Protein AF-A0A6A9TA95-F1 (afdb_monomer_lite)

Secondary structure (DSSP, 8-state):
-------S-SSS-S-SSHHHHHT--HHHHTTTHHHHHHHHHHHHHHHHHTTSS-HHHHHHHHHHHHT-

Sequence (68 aa):
MTDDPGTAVRRDRFSGGPAREFLSSLAADAAIFEADLAVDRAHTVMLAEQGIVDDAVAGEILAALDDV

Radius of gyration: 20.06 Å; chains: 1; bounding box: 46×30×51 Å

pLDDT: mean 84.57, std 18.64, range [40.28, 98.88]

Foldseek 3Di:
DDPDVPDPDDDDDPDDDPSCVVPDCVVVCVVCVVVVLVVVLVVLVVCCVVVVDPPVVSVVVNVVSVVD

Structure (mmCIF, N/CA/C/O backbone):
data_AF-A0A6A9TA95-F1
#
_entry.id   AF-A0A6A9TA95-F1
#
loop_
_atom_site.group_PDB
_atom_site.id
_atom_site.type_symbol
_atom_site.label_atom_id
_atom_site.label_alt_id
_atom_site.label_comp_id
_atom_site.label_asym_id
_atom_site.label_entity_id
_atom_site.label_seq_id
_atom_site.pdbx_PDB_ins_code
_atom_site.Cartn_x
_atom_site.Cartn_y
_atom_site.Cartn_z
_atom_site.occupancy
_atom_site.B_iso_or_equiv
_atom_site.auth_seq_id
_atom_site.auth_comp_id
_atom_site.auth_asym_id
_atom_site.auth_atom_id
_atom_site.pdbx_PDB_model_num
ATOM 1 N N . MET A 1 1 ? 33.948 15.057 -34.892 1.00 40.75 1 MET A N 1
ATOM 2 C CA . MET A 1 1 ? 32.988 14.696 -33.835 1.00 40.75 1 MET A CA 1
ATOM 3 C C . MET A 1 1 ? 33.811 14.036 -32.753 1.00 40.75 1 MET A C 1
ATOM 5 O O . MET A 1 1 ? 34.159 12.873 -32.881 1.00 40.75 1 MET A O 1
ATOM 9 N N . THR A 1 2 ? 34.315 14.846 -31.833 1.00 40.28 2 THR A N 1
ATOM 10 C CA . THR A 1 2 ? 35.198 14.393 -30.760 1.00 40.28 2 THR A CA 1
ATOM 11 C C . THR A 1 2 ? 34.281 13.945 -29.629 1.00 40.28 2 THR A C 1
AT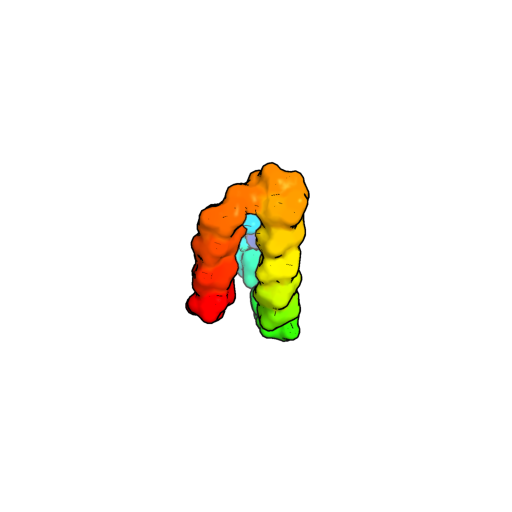OM 13 O O . THR A 1 2 ? 33.623 14.791 -29.030 1.00 40.28 2 THR A O 1
ATOM 16 N N . ASP A 1 3 ? 34.170 12.633 -29.421 1.00 51.59 3 ASP A N 1
ATOM 17 C CA . ASP A 1 3 ? 33.577 12.061 -28.21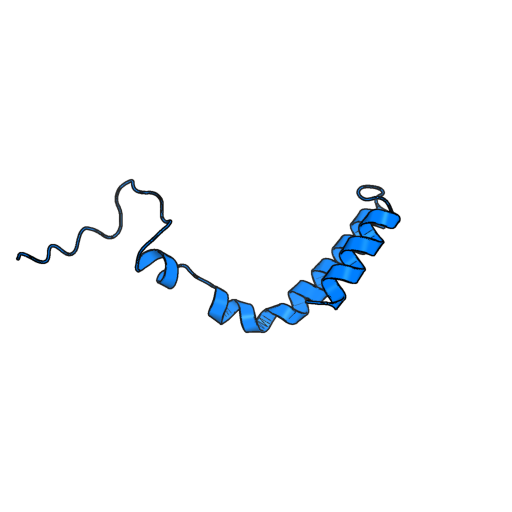0 1.00 51.59 3 ASP A CA 1
ATOM 18 C C . ASP A 1 3 ? 34.490 12.433 -27.041 1.00 51.59 3 ASP A C 1
ATOM 20 O O . ASP A 1 3 ? 35.540 11.825 -26.835 1.00 51.59 3 ASP A O 1
ATOM 24 N N . ASP A 1 4 ? 34.125 13.490 -26.325 1.00 51.09 4 ASP A N 1
ATOM 25 C CA . ASP A 1 4 ? 34.673 13.763 -25.005 1.00 51.09 4 ASP A CA 1
ATOM 26 C C . ASP A 1 4 ? 33.808 12.990 -23.997 1.00 51.09 4 ASP A C 1
ATOM 28 O O . ASP A 1 4 ? 32.623 13.317 -23.856 1.00 51.09 4 ASP A O 1
ATOM 32 N N . PRO A 1 5 ? 34.324 11.940 -23.326 1.00 54.19 5 PRO A N 1
ATOM 33 C CA . PRO A 1 5 ? 33.600 11.259 -22.265 1.00 54.19 5 PRO A CA 1
ATOM 34 C C . PRO A 1 5 ? 33.589 12.192 -21.051 1.00 54.19 5 PRO A C 1
A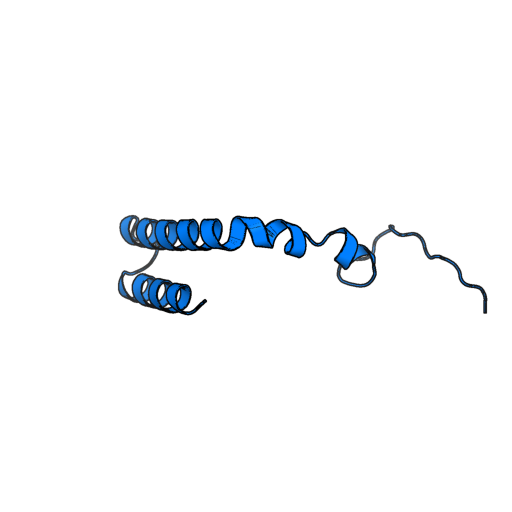TOM 36 O O . PRO A 1 5 ? 34.408 12.073 -20.138 1.00 54.19 5 PRO A O 1
ATOM 39 N N . GLY A 1 6 ? 32.686 13.174 -21.091 1.00 50.19 6 GLY A N 1
ATOM 40 C CA . GLY A 1 6 ? 32.523 14.193 -20.067 1.00 50.19 6 GLY A CA 1
ATOM 41 C C . GLY A 1 6 ? 32.515 13.561 -18.678 1.00 50.19 6 GLY A C 1
ATOM 42 O O . GLY A 1 6 ? 31.781 12.609 -18.416 1.00 50.19 6 GLY A O 1
ATOM 43 N N . THR A 1 7 ? 33.392 14.078 -17.817 1.00 49.50 7 THR A N 1
ATOM 44 C CA . THR A 1 7 ? 33.616 13.634 -16.436 1.00 49.50 7 THR A CA 1
ATOM 45 C C . THR A 1 7 ? 32.319 13.243 -15.723 1.00 49.50 7 THR A C 1
ATOM 47 O O . THR A 1 7 ? 31.379 14.032 -15.640 1.00 49.50 7 THR A O 1
ATOM 50 N N . ALA A 1 8 ? 32.291 12.034 -15.153 1.00 56.25 8 ALA A N 1
ATOM 51 C CA . ALA A 1 8 ? 31.121 11.483 -14.471 1.00 56.25 8 ALA A CA 1
ATOM 52 C C . ALA A 1 8 ? 30.638 12.338 -13.288 1.00 56.25 8 ALA A C 1
ATOM 54 O O . ALA A 1 8 ? 29.504 12.172 -12.846 1.00 56.25 8 ALA A O 1
ATOM 55 N N . VAL A 1 9 ? 31.472 13.235 -12.746 1.00 61.03 9 VAL A N 1
ATOM 56 C CA . VAL A 1 9 ? 31.091 14.061 -11.598 1.00 61.03 9 VAL A CA 1
ATOM 57 C C . VAL A 1 9 ? 31.913 15.348 -11.555 1.00 61.03 9 VAL A C 1
ATOM 59 O O . VAL A 1 9 ? 33.081 15.294 -11.180 1.00 61.03 9 VAL A O 1
ATOM 62 N N . ARG A 1 10 ? 31.287 16.511 -11.814 1.00 54.91 10 ARG A N 1
ATOM 63 C CA . ARG A 1 10 ? 31.399 17.724 -10.967 1.00 54.91 10 ARG A CA 1
ATOM 64 C C . ARG A 1 10 ? 30.176 18.641 -11.133 1.00 54.91 10 ARG A C 1
ATOM 66 O O . ARG A 1 10 ? 29.996 19.248 -12.177 1.00 54.91 10 ARG A O 1
ATOM 73 N N . ARG A 1 11 ? 29.445 18.827 -10.024 1.00 54.06 11 ARG A N 1
ATOM 74 C CA . ARG A 1 11 ? 28.426 19.867 -9.740 1.00 54.06 11 ARG A CA 1
ATOM 75 C C . ARG A 1 11 ? 27.034 19.791 -10.392 1.00 54.06 11 ARG A C 1
ATOM 77 O O . ARG A 1 11 ? 26.204 20.604 -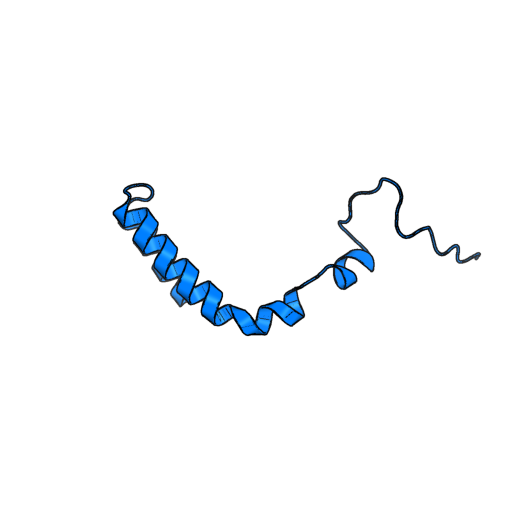9.993 1.00 54.06 11 ARG A O 1
ATOM 84 N N . ASP A 1 12 ? 26.720 18.814 -11.240 1.00 57.88 12 ASP A N 1
ATOM 85 C CA . ASP A 1 12 ? 25.340 18.611 -11.722 1.00 57.88 12 ASP A CA 1
ATOM 86 C C . ASP A 1 12 ? 24.517 17.660 -10.836 1.00 57.88 12 ASP A C 1
ATOM 88 O O . ASP A 1 12 ? 25.057 16.769 -10.177 1.00 57.88 12 ASP A O 1
ATOM 92 N N . ARG A 1 13 ? 23.189 17.864 -10.788 1.00 59.62 13 ARG A N 1
ATOM 93 C CA . ARG A 1 13 ? 22.273 16.960 -10.072 1.00 59.62 13 ARG A CA 1
ATOM 94 C C . ARG A 1 13 ? 22.190 15.621 -10.813 1.00 59.62 13 ARG A C 1
ATOM 96 O O . ARG A 1 13 ? 21.905 15.591 -12.006 1.00 59.62 13 ARG A O 1
ATOM 103 N N . PHE A 1 14 ? 22.369 14.521 -10.082 1.00 56.78 14 PHE A N 1
ATOM 104 C CA . PHE A 1 14 ? 22.234 13.140 -10.561 1.00 56.78 14 PHE A CA 1
ATOM 105 C C . PHE A 1 14 ? 20.775 12.780 -10.880 1.00 56.78 14 PHE A C 1
ATOM 107 O O . PHE A 1 14 ? 20.136 12.038 -10.141 1.00 56.78 14 PHE A O 1
ATOM 114 N N . SER A 1 15 ? 20.203 13.331 -11.947 1.00 58.69 15 SER A N 1
ATOM 115 C CA . SER A 1 15 ? 18.809 13.051 -12.322 1.00 58.69 15 SER A CA 1
ATOM 116 C C . SER A 1 15 ? 18.641 12.387 -13.691 1.00 58.69 15 SER A C 1
ATOM 118 O O . SER A 1 15 ? 17.533 11.949 -14.006 1.00 58.69 15 SER A O 1
ATOM 120 N N . GLY A 1 16 ? 19.711 12.233 -14.481 1.00 63.47 16 GLY A N 1
ATOM 121 C CA . GLY A 1 16 ? 19.646 11.633 -15.818 1.00 63.47 16 GLY A CA 1
ATOM 122 C C . GLY A 1 16 ? 20.943 10.967 -16.281 1.00 63.47 16 GLY A C 1
ATOM 123 O O . GLY A 1 16 ? 22.000 11.138 -15.677 1.00 63.47 16 GLY A O 1
ATOM 124 N N . GLY A 1 17 ? 20.845 10.206 -17.374 1.00 68.94 17 GLY A N 1
ATOM 125 C CA . GLY A 1 17 ? 21.976 9.528 -18.013 1.00 68.94 17 GLY A CA 1
ATOM 126 C C . GLY A 1 17 ? 22.431 8.233 -17.316 1.00 68.94 17 GLY A C 1
ATOM 127 O O . GLY A 1 17 ? 21.782 7.777 -16.373 1.00 68.94 17 GLY A O 1
ATOM 128 N N . PRO A 1 18 ? 23.556 7.638 -17.758 1.00 71.75 18 PRO A N 1
ATOM 129 C CA . PRO A 1 18 ? 24.040 6.324 -17.304 1.00 71.75 18 PRO A CA 1
ATOM 130 C C . PRO A 1 18 ? 24.271 6.216 -15.790 1.00 71.75 18 PRO A C 1
ATOM 132 O O . PRO A 1 18 ? 24.165 5.140 -15.209 1.00 71.75 18 PRO A O 1
ATOM 135 N N . ALA A 1 19 ? 24.535 7.346 -15.125 1.00 75.19 19 ALA A N 1
ATOM 136 C CA . ALA A 1 19 ? 24.684 7.400 -13.675 1.00 75.19 19 ALA A CA 1
ATOM 137 C C . ALA A 1 19 ? 23.392 7.019 -12.928 1.00 75.19 19 ALA A C 1
ATOM 139 O O . ALA A 1 19 ? 23.468 6.465 -11.837 1.00 75.19 19 ALA A O 1
ATOM 140 N N . ARG A 1 20 ? 22.208 7.276 -13.505 1.00 75.38 20 ARG A N 1
ATOM 141 C CA . ARG A 1 20 ? 20.922 6.906 -12.893 1.00 75.38 20 ARG A CA 1
ATOM 142 C C . ARG A 1 20 ? 20.730 5.393 -12.852 1.00 75.38 20 ARG A C 1
ATOM 144 O O . ARG A 1 20 ? 20.238 4.883 -11.856 1.00 75.38 20 ARG A O 1
ATOM 151 N N . GLU A 1 21 ? 21.100 4.700 -13.924 1.00 79.38 21 GLU A N 1
ATOM 152 C CA . GLU A 1 21 ? 21.013 3.240 -13.992 1.00 79.38 21 GLU A CA 1
ATOM 153 C C . GLU A 1 21 ? 22.019 2.597 -13.037 1.00 79.38 21 GLU A C 1
ATOM 155 O O . GLU A 1 21 ? 21.644 1.741 -12.245 1.00 79.38 21 GLU A O 1
ATOM 1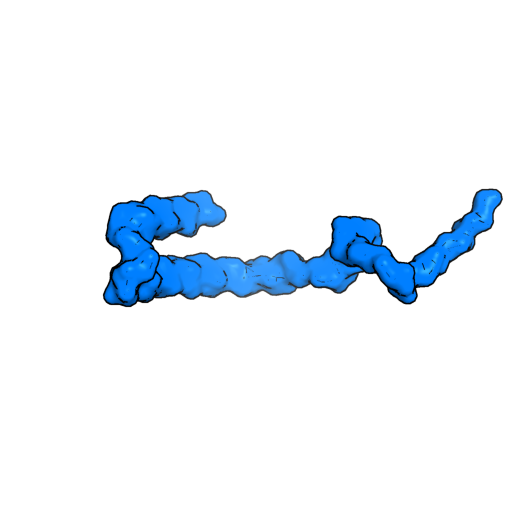60 N N . PHE A 1 22 ? 23.261 3.094 -13.020 1.00 82.19 22 PHE A N 1
ATOM 161 C CA . PHE A 1 22 ? 24.297 2.619 -12.098 1.00 82.19 22 PHE A CA 1
ATOM 162 C C . PHE A 1 22 ? 23.916 2.775 -10.615 1.00 82.19 22 PHE A C 1
ATOM 164 O O . PHE A 1 22 ? 24.285 1.944 -9.793 1.00 82.19 22 PHE A O 1
ATOM 171 N N . LEU A 1 23 ? 23.189 3.840 -10.265 1.00 83.75 23 LEU A N 1
ATOM 172 C CA . LEU A 1 23 ? 22.728 4.100 -8.898 1.00 83.75 23 LEU A CA 1
ATOM 173 C C . LEU A 1 23 ? 21.371 3.457 -8.573 1.00 83.75 23 LEU A C 1
ATOM 175 O O . LEU A 1 23 ? 20.920 3.557 -7.434 1.00 83.75 23 LEU A O 1
ATOM 179 N N . SER A 1 24 ? 20.690 2.848 -9.546 1.00 85.44 24 SER A N 1
ATOM 180 C CA . SER A 1 24 ? 19.367 2.270 -9.323 1.00 85.44 24 SER A CA 1
ATOM 181 C C . SER A 1 24 ? 19.466 0.929 -8.601 1.00 85.44 24 SER A C 1
ATOM 183 O O . SER A 1 24 ? 20.160 0.021 -9.049 1.00 85.44 24 SER A O 1
ATOM 185 N N . SER A 1 25 ? 18.714 0.784 -7.511 1.00 89.56 25 SER A N 1
ATOM 186 C CA . SER A 1 25 ? 18.564 -0.472 -6.770 1.00 89.56 25 SER A CA 1
ATOM 187 C C . SER A 1 25 ? 17.377 -1.319 -7.234 1.00 89.56 25 SER A C 1
ATOM 189 O O . SER A 1 25 ? 17.247 -2.448 -6.787 1.00 89.56 25 SER A O 1
ATOM 191 N N . LEU A 1 26 ? 16.551 -0.849 -8.178 1.00 88.56 26 LEU A N 1
ATOM 192 C CA . LEU A 1 26 ? 15.272 -1.487 -8.534 1.00 88.56 26 LEU A CA 1
ATOM 193 C C . LEU A 1 26 ? 15.377 -2.986 -8.855 1.00 88.56 26 LEU A C 1
ATOM 195 O O . LEU A 1 26 ? 14.532 -3.770 -8.435 1.00 88.56 26 LEU A O 1
ATOM 199 N N . ALA A 1 27 ? 16.413 -3.399 -9.591 1.00 88.19 27 ALA A N 1
ATOM 200 C CA . ALA A 1 27 ? 16.618 -4.811 -9.917 1.00 88.19 27 ALA A CA 1
ATOM 201 C C . ALA A 1 27 ? 16.972 -5.660 -8.682 1.00 88.19 27 ALA A C 1
ATOM 203 O O . ALA A 1 27 ? 16.626 -6.838 -8.630 1.00 88.19 27 ALA A O 1
ATOM 204 N N . ALA A 1 28 ? 17.660 -5.072 -7.701 1.00 88.31 28 ALA A N 1
ATOM 205 C CA . ALA A 1 28 ? 17.970 -5.719 -6.432 1.00 88.31 28 ALA A CA 1
ATOM 206 C C . ALA A 1 28 ? 16.754 -5.724 -5.488 1.00 88.31 28 ALA A C 1
ATOM 208 O O . ALA A 1 28 ? 16.506 -6.727 -4.819 1.00 88.31 28 ALA A O 1
ATOM 209 N N . ASP A 1 29 ? 15.968 -4.647 -5.489 1.00 94.81 29 ASP A N 1
ATOM 210 C CA . ASP A 1 29 ? 14.834 -4.457 -4.579 1.00 94.81 29 ASP A CA 1
ATOM 211 C C . ASP A 1 29 ? 13.645 -5.375 -4.913 1.00 94.81 29 ASP A C 1
ATOM 213 O O . ASP A 1 29 ? 12.823 -5.678 -4.052 1.00 94.81 29 ASP A O 1
ATOM 217 N N . ALA A 1 30 ? 13.584 -5.924 -6.132 1.00 94.38 30 ALA A N 1
ATOM 218 C CA . ALA A 1 30 ? 12.562 -6.901 -6.518 1.00 94.38 30 ALA A CA 1
ATOM 219 C C . ALA A 1 30 ? 12.501 -8.124 -5.579 1.00 94.38 30 ALA A C 1
ATOM 221 O O . ALA A 1 30 ? 11.441 -8.720 -5.408 1.00 94.38 30 ALA A O 1
ATOM 222 N N . ALA A 1 31 ? 13.620 -8.497 -4.948 1.00 94.56 31 ALA A N 1
ATOM 223 C CA . ALA A 1 31 ? 13.665 -9.617 -4.009 1.00 94.56 31 ALA A CA 1
ATOM 224 C C . ALA A 1 31 ? 13.008 -9.316 -2.648 1.00 94.56 31 ALA A C 1
ATOM 226 O O . ALA A 1 31 ? 12.685 -10.256 -1.922 1.00 94.56 31 ALA A O 1
ATOM 227 N N . ILE A 1 32 ? 12.833 -8.039 -2.289 1.00 94.88 32 ILE A N 1
ATOM 228 C CA . ILE A 1 32 ? 12.276 -7.609 -0.994 1.00 94.88 32 ILE A CA 1
ATOM 229 C C . ILE A 1 32 ? 10.875 -7.005 -1.107 1.00 94.88 32 ILE A C 1
ATOM 231 O O . ILE A 1 32 ? 10.260 -6.731 -0.083 1.00 94.88 32 ILE A O 1
ATOM 235 N N . PHE A 1 33 ? 10.338 -6.869 -2.319 1.00 96.00 33 PHE A N 1
ATOM 236 C CA . PHE A 1 33 ? 9.058 -6.208 -2.576 1.00 96.00 33 PHE A CA 1
ATOM 237 C C . PHE A 1 33 ? 7.897 -6.720 -1.706 1.00 96.00 33 PHE A C 1
ATOM 239 O O . PHE A 1 33 ? 7.199 -5.938 -1.068 1.00 96.00 33 PHE A O 1
ATOM 246 N N . GLU A 1 34 ? 7.736 -8.041 -1.603 1.00 96.94 34 GLU A N 1
ATOM 247 C CA . GLU A 1 34 ? 6.687 -8.648 -0.768 1.00 96.94 34 GLU A CA 1
ATOM 248 C C . GLU A 1 34 ? 6.874 -8.353 0.726 1.00 96.94 34 GLU A C 1
ATOM 250 O O . GLU A 1 34 ? 5.907 -8.190 1.473 1.00 96.94 34 GLU A O 1
ATOM 255 N N . ALA A 1 35 ? 8.128 -8.287 1.181 1.00 97.62 35 ALA A N 1
ATOM 256 C CA . ALA A 1 35 ? 8.433 -7.953 2.564 1.00 97.62 35 ALA A CA 1
ATOM 257 C C . ALA A 1 35 ? 8.128 -6.477 2.849 1.00 97.62 35 ALA A C 1
ATOM 259 O O . ALA A 1 35 ? 7.552 -6.182 3.894 1.00 97.62 35 ALA A O 1
ATOM 260 N N . ASP A 1 36 ? 8.442 -5.577 1.917 1.00 98.06 36 ASP A N 1
ATOM 261 C CA . ASP A 1 36 ? 8.116 -4.153 2.026 1.00 98.06 36 ASP A CA 1
ATOM 262 C C . ASP A 1 36 ? 6.600 -3.950 2.097 1.00 98.06 36 ASP A C 1
ATOM 264 O O . ASP A 1 36 ? 6.112 -3.306 3.022 1.00 98.06 36 ASP A O 1
ATOM 268 N N . LEU A 1 37 ? 5.833 -4.618 1.229 1.00 98.00 37 LEU A N 1
ATOM 269 C CA . LEU A 1 37 ? 4.370 -4.595 1.278 1.00 98.00 37 LEU A CA 1
ATOM 270 C C . LEU A 1 37 ? 3.807 -5.116 2.614 1.00 98.00 37 LEU A C 1
ATOM 272 O O . LEU A 1 37 ? 2.800 -4.608 3.117 1.00 98.00 37 LEU A O 1
ATOM 276 N N . ALA A 1 38 ? 4.418 -6.142 3.211 1.00 98.38 38 ALA A N 1
ATOM 277 C CA . ALA A 1 38 ? 4.010 -6.631 4.528 1.00 98.38 38 ALA A CA 1
ATOM 278 C C . ALA A 1 38 ? 4.323 -5.614 5.641 1.00 98.38 38 ALA A C 1
ATOM 280 O O . ALA A 1 38 ? 3.507 -5.410 6.546 1.00 98.38 38 ALA A O 1
ATOM 281 N N . VAL A 1 39 ? 5.489 -4.966 5.570 1.00 98.62 39 VAL A N 1
ATOM 282 C CA . VAL A 1 39 ? 5.912 -3.937 6.526 1.00 98.62 39 VAL A CA 1
ATOM 283 C C . VAL A 1 39 ? 5.045 -2.689 6.408 1.00 98.62 39 VAL A C 1
ATOM 285 O O . VAL A 1 39 ? 4.635 -2.166 7.441 1.00 98.62 39 VAL A O 1
ATOM 288 N N . ASP A 1 40 ? 4.695 -2.255 5.200 1.00 98.62 40 ASP A N 1
ATOM 289 C CA . ASP A 1 40 ? 3.827 -1.098 4.973 1.00 98.62 40 ASP A CA 1
ATOM 290 C C . ASP A 1 40 ? 2.443 -1.312 5.588 1.00 98.62 40 ASP A C 1
ATOM 292 O O . ASP A 1 40 ? 1.971 -0.458 6.338 1.00 98.62 40 ASP A O 1
ATOM 296 N N . ARG A 1 41 ? 1.831 -2.492 5.398 1.00 98.69 41 ARG A N 1
ATOM 297 C CA . ARG A 1 41 ? 0.557 -2.832 6.061 1.00 98.69 41 ARG A CA 1
ATOM 298 C C . ARG A 1 41 ? 0.674 -2.762 7.582 1.00 98.69 41 ARG A C 1
ATOM 300 O O . ARG A 1 41 ? -0.165 -2.148 8.242 1.00 98.69 41 ARG A O 1
ATOM 307 N N . ALA A 1 42 ? 1.722 -3.366 8.146 1.00 98.75 42 ALA A N 1
ATOM 308 C CA . ALA A 1 42 ? 1.960 -3.331 9.587 1.00 98.75 42 ALA A CA 1
ATOM 309 C C . ALA A 1 42 ? 2.184 -1.896 10.093 1.00 98.75 42 ALA A C 1
ATOM 311 O O . ALA A 1 42 ? 1.691 -1.524 11.160 1.00 98.75 42 ALA A O 1
ATOM 312 N N . HIS A 1 43 ? 2.891 -1.074 9.318 1.00 98.88 43 HIS A N 1
ATOM 313 C CA . HIS A 1 43 ? 3.149 0.319 9.644 1.00 98.88 43 HIS A CA 1
ATOM 314 C C . HIS A 1 43 ? 1.865 1.150 9.606 1.00 98.88 43 HIS A C 1
ATOM 316 O O . HIS A 1 43 ? 1.620 1.908 10.538 1.00 98.88 43 HIS A O 1
ATOM 322 N N . THR A 1 44 ? 1.008 0.975 8.597 1.00 98.81 44 THR A N 1
ATOM 323 C CA . THR A 1 44 ? -0.293 1.656 8.513 1.00 98.81 44 THR A CA 1
ATOM 324 C C . THR A 1 44 ? -1.185 1.331 9.709 1.00 98.81 44 THR A C 1
ATOM 326 O O . THR A 1 44 ? -1.748 2.251 10.302 1.00 98.81 44 THR A O 1
ATOM 329 N N . VAL A 1 45 ? -1.268 0.058 10.118 1.00 98.75 45 VAL A N 1
ATOM 330 C CA . VAL A 1 45 ? -2.014 -0.338 11.329 1.00 98.75 45 VAL A CA 1
ATOM 331 C C . VAL A 1 45 ? -1.440 0.351 12.565 1.00 98.75 45 VAL A C 1
ATOM 333 O O . VAL A 1 45 ? -2.179 0.965 13.329 1.00 98.75 45 VAL A O 1
ATOM 336 N N . MET A 1 46 ? -0.117 0.321 12.733 1.00 98.75 46 MET A N 1
ATOM 337 C CA . MET A 1 46 ? 0.546 0.979 13.859 1.00 98.75 46 MET A CA 1
ATOM 338 C C . MET A 1 46 ? 0.275 2.492 13.885 1.00 98.75 46 MET A C 1
ATOM 340 O O . MET A 1 46 ? -0.014 3.041 14.946 1.00 98.75 46 MET A O 1
ATOM 344 N N . LEU A 1 47 ? 0.315 3.177 12.737 1.00 98.88 47 LEU A N 1
ATOM 345 C CA . LEU A 1 47 ? 0.008 4.609 12.652 1.00 98.88 47 LEU A CA 1
ATOM 346 C C . LEU A 1 47 ? -1.425 4.922 13.106 1.00 98.88 47 LEU A C 1
ATOM 348 O O . LEU A 1 47 ? -1.633 5.939 13.773 1.00 98.88 47 LEU A O 1
ATOM 352 N N . ALA A 1 48 ? -2.385 4.052 12.781 1.00 98.81 48 ALA A N 1
ATOM 353 C CA . ALA A 1 48 ? -3.761 4.170 13.257 1.00 98.81 48 ALA A CA 1
ATOM 354 C C . ALA A 1 48 ? -3.856 3.956 14.776 1.00 98.81 48 ALA A C 1
ATOM 356 O O . ALA A 1 48 ? -4.428 4.780 15.487 1.00 98.81 48 ALA A O 1
ATOM 357 N N . GLU A 1 49 ? -3.191 2.927 15.312 1.00 98.75 49 GLU A N 1
ATOM 358 C CA . GLU A 1 49 ? -3.146 2.660 16.758 1.00 98.75 49 GLU A CA 1
ATOM 359 C C . GLU A 1 49 ? -2.520 3.809 17.566 1.00 98.75 49 GLU A C 1
ATOM 361 O O . GLU A 1 49 ? -2.910 4.052 18.709 1.00 98.75 49 GLU A O 1
ATOM 366 N N . GLN A 1 50 ? -1.555 4.531 16.987 1.00 98.75 50 GLN A N 1
ATOM 367 C CA . GLN A 1 50 ? -0.951 5.718 17.603 1.00 98.75 50 GLN A CA 1
ATOM 368 C C . GLN A 1 50 ? -1.787 6.997 17.422 1.00 98.75 50 GLN A C 1
ATOM 370 O O . GLN A 1 50 ? -1.395 8.053 17.922 1.00 98.75 50 GLN A O 1
ATOM 375 N N . GLY A 1 51 ? -2.917 6.932 16.711 1.00 98.44 51 GLY A N 1
ATOM 376 C CA . GLY A 1 51 ? -3.768 8.086 16.414 1.00 98.44 51 GLY A CA 1
ATOM 377 C C . GLY A 1 51 ? -3.102 9.119 15.501 1.00 98.44 51 GLY A C 1
ATOM 378 O O . GLY A 1 51 ? -3.441 10.299 15.558 1.00 98.44 51 GLY A O 1
ATOM 379 N N . ILE A 1 52 ? -2.117 8.700 14.700 1.00 98.81 52 ILE A N 1
ATOM 380 C CA . ILE A 1 52 ? -1.430 9.563 13.727 1.00 98.81 52 ILE A CA 1
ATOM 381 C C . ILE A 1 52 ? -2.240 9.643 12.429 1.00 98.81 52 ILE A C 1
ATOM 383 O O . ILE A 1 52 ? -2.253 10.682 11.769 1.00 98.81 52 ILE A O 1
ATOM 387 N N . VAL A 1 53 ? -2.915 8.550 12.072 1.00 98.50 53 VAL A N 1
ATOM 388 C CA . VAL A 1 53 ? -3.808 8.448 10.915 1.00 98.50 53 VAL A CA 1
ATOM 389 C C . VAL A 1 53 ? -5.169 7.963 11.401 1.00 98.50 53 VAL A C 1
ATOM 391 O O . VAL A 1 53 ? -5.237 7.047 12.214 1.00 98.50 53 VAL A O 1
ATOM 394 N N . ASP A 1 54 ? -6.248 8.565 10.905 1.00 98.62 54 ASP A N 1
ATOM 395 C CA . ASP A 1 54 ? -7.607 8.130 11.235 1.00 98.62 54 ASP A CA 1
ATOM 396 C C . ASP A 1 54 ? -7.911 6.746 10.633 1.00 98.62 54 ASP A C 1
ATOM 398 O O . ASP A 1 54 ? -7.513 6.457 9.502 1.00 98.62 54 ASP A O 1
ATOM 402 N N . ASP A 1 55 ? -8.704 5.926 11.329 1.00 98.62 55 ASP A N 1
ATOM 403 C CA . ASP A 1 55 ? -9.049 4.556 10.906 1.00 98.62 55 ASP A CA 1
ATOM 404 C C . ASP A 1 55 ? -9.622 4.475 9.481 1.00 98.62 55 ASP A C 1
ATOM 406 O O . ASP A 1 55 ? -9.342 3.531 8.742 1.00 98.62 55 ASP A O 1
ATOM 410 N N . ALA A 1 56 ? -10.410 5.474 9.068 1.00 98.56 56 ALA A N 1
ATOM 411 C CA . ALA A 1 56 ? -10.971 5.534 7.719 1.00 98.56 56 ALA A CA 1
ATOM 412 C C . ALA A 1 56 ? -9.872 5.680 6.653 1.00 98.56 56 ALA A C 1
ATOM 414 O O . ALA A 1 56 ? -9.878 4.963 5.655 1.00 98.56 56 ALA A O 1
ATOM 415 N N . VAL A 1 57 ? -8.898 6.559 6.901 1.00 98.69 57 VAL A N 1
ATOM 416 C CA . VAL A 1 57 ? -7.759 6.784 6.002 1.00 98.69 57 VAL A CA 1
ATOM 417 C C . VAL A 1 57 ? -6.836 5.567 5.999 1.00 98.69 57 VAL A C 1
ATOM 419 O O . VAL A 1 57 ? -6.381 5.141 4.941 1.00 98.69 57 VAL A O 1
ATOM 422 N N . ALA A 1 58 ? -6.594 4.960 7.163 1.00 98.81 58 ALA A N 1
ATOM 423 C CA . ALA A 1 58 ? -5.830 3.720 7.254 1.00 98.81 58 ALA A CA 1
ATOM 424 C C . ALA A 1 58 ? -6.489 2.590 6.441 1.00 98.81 58 ALA A C 1
ATOM 426 O O . ALA A 1 58 ? -5.796 1.869 5.725 1.00 98.81 58 ALA A O 1
ATOM 427 N N . GLY A 1 59 ? -7.821 2.480 6.483 1.00 98.69 59 GLY A N 1
ATOM 428 C CA . GLY A 1 59 ? -8.581 1.531 5.669 1.00 98.69 59 GLY A CA 1
ATOM 429 C C . GLY A 1 59 ? -8.430 1.759 4.161 1.00 98.69 59 GLY A C 1
ATOM 430 O O . GLY A 1 59 ? -8.240 0.796 3.422 1.00 98.69 59 GLY A O 1
ATOM 431 N N . GLU A 1 60 ? -8.457 3.014 3.703 1.00 98.75 60 GLU A N 1
ATOM 432 C CA . GLU A 1 60 ? -8.220 3.356 2.291 1.00 98.75 60 GLU A CA 1
ATOM 433 C C . GLU A 1 60 ? -6.807 2.968 1.833 1.00 98.75 60 GLU A C 1
ATOM 435 O O . GLU A 1 60 ? -6.642 2.402 0.752 1.00 98.75 60 GLU A O 1
ATOM 440 N N . ILE A 1 61 ? -5.792 3.221 2.666 1.00 98.56 61 ILE A N 1
ATOM 441 C CA . ILE A 1 61 ? -4.401 2.850 2.370 1.00 98.56 61 ILE A CA 1
ATOM 442 C C . ILE A 1 61 ? -4.252 1.328 2.294 1.00 98.56 61 ILE A C 1
ATOM 444 O O . ILE A 1 61 ? -3.666 0.824 1.340 1.00 98.56 61 ILE A O 1
ATOM 448 N N . LEU A 1 62 ? -4.791 0.590 3.269 1.00 98.69 62 LEU A N 1
ATOM 449 C CA . LEU A 1 62 ? -4.708 -0.873 3.289 1.00 98.69 62 LEU A CA 1
ATOM 450 C C . LEU A 1 62 ? -5.404 -1.500 2.076 1.00 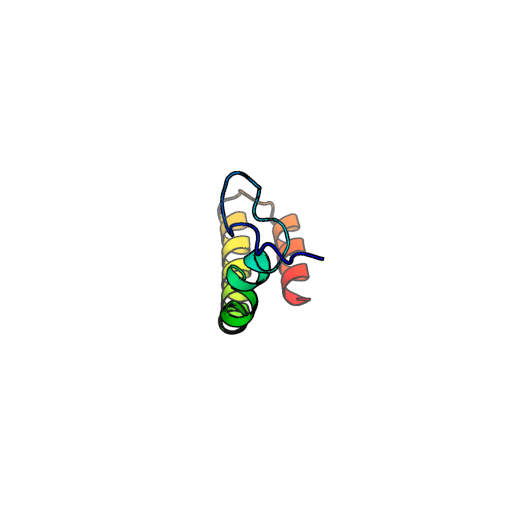98.69 62 LEU A C 1
ATOM 452 O O . LEU A 1 62 ? -4.842 -2.403 1.467 1.00 98.69 62 LEU A O 1
ATOM 456 N N . ALA A 1 63 ? -6.572 -0.983 1.686 1.00 98.50 63 ALA A N 1
ATOM 457 C CA . ALA A 1 63 ? -7.262 -1.438 0.482 1.00 98.50 63 ALA A CA 1
ATOM 458 C C . ALA A 1 63 ? -6.421 -1.194 -0.780 1.00 98.50 63 ALA A C 1
ATOM 460 O O . ALA A 1 63 ? -6.301 -2.081 -1.617 1.00 98.50 63 ALA A O 1
ATOM 461 N N . ALA A 1 64 ? -5.789 -0.022 -0.893 1.00 98.44 64 ALA A N 1
ATOM 462 C CA . ALA A 1 64 ? -4.908 0.271 -2.018 1.00 98.44 64 ALA A CA 1
ATOM 463 C C . ALA A 1 64 ? -3.670 -0.643 -2.049 1.00 98.44 64 ALA A C 1
ATOM 465 O O . ALA A 1 64 ? -3.263 -1.057 -3.128 1.00 98.44 64 ALA A O 1
ATOM 466 N N . LEU A 1 65 ? -3.084 -0.976 -0.892 1.00 98.00 65 LEU A N 1
ATOM 467 C CA . LEU A 1 65 ? -1.929 -1.881 -0.796 1.00 98.00 65 LEU A CA 1
ATOM 468 C C . LEU A 1 65 ? -2.251 -3.329 -1.196 1.00 98.00 65 LEU A C 1
ATOM 470 O O . LEU A 1 65 ? -1.340 -4.060 -1.575 1.00 98.00 65 LEU A O 1
ATOM 474 N N . ASP A 1 66 ? -3.509 -3.759 -1.100 1.00 97.06 66 ASP A N 1
ATOM 475 C CA . ASP A 1 66 ? -3.937 -5.096 -1.531 1.00 97.06 66 ASP A CA 1
ATOM 476 C C . ASP A 1 66 ? -4.107 -5.218 -3.055 1.00 97.06 66 ASP A C 1
ATOM 478 O O . ASP A 1 66 ? -4.107 -6.333 -3.576 1.00 97.06 66 ASP A O 1
ATOM 482 N N . ASP A 1 67 ? -4.193 -4.088 -3.761 1.00 96.12 67 ASP A N 1
ATOM 483 C CA . ASP A 1 67 ? -4.319 -4.014 -5.223 1.00 96.12 67 ASP A CA 1
ATOM 484 C C . ASP A 1 67 ? -2.969 -3.797 -5.949 1.00 96.12 67 ASP A C 1
ATOM 486 O O . ASP A 1 67 ? -2.945 -3.659 -7.178 1.00 96.12 67 ASP A O 1
ATOM 490 N N . VAL A 1 68 ? -1.857 -3.731 -5.206 1.00 93.06 68 VAL A N 1
ATOM 491 C CA . VAL A 1 68 ? -0.480 -3.568 -5.721 1.00 93.06 68 VAL A CA 1
ATOM 492 C C . VAL A 1 68 ? 0.123 -4.915 -6.107 1.00 93.06 68 VAL A C 1
ATOM 494 O O . VAL A 1 68 ? 0.701 -4.985 -7.219 1.00 93.06 68 VAL A O 1
#